Protein AF-A0AAX3SW99-F1 (afdb_monomer_lite)

Structure (mmCIF, N/CA/C/O backbone):
data_AF-A0AAX3SW99-F1
#
_entry.id   AF-A0AAX3SW99-F1
#
loop_
_atom_site.group_PDB
_atom_site.id
_atom_site.type_symbol
_atom_site.label_atom_id
_atom_site.label_alt_id
_atom_site.label_comp_id
_atom_site.label_asym_id
_atom_site.label_entity_id
_atom_site.label_seq_id
_atom_site.pdbx_PDB_ins_code
_atom_site.Cartn_x
_atom_site.Cartn_y
_atom_site.Cartn_z
_atom_site.occupancy
_atom_site.B_iso_or_equiv
_atom_site.auth_seq_id
_atom_site.auth_comp_id
_atom_site.auth_asym_id
_atom_site.auth_atom_id
_atom_site.pdbx_PDB_model_num
ATOM 1 N N . MET A 1 1 ? 24.870 7.276 -53.828 1.00 39.75 1 MET A N 1
ATOM 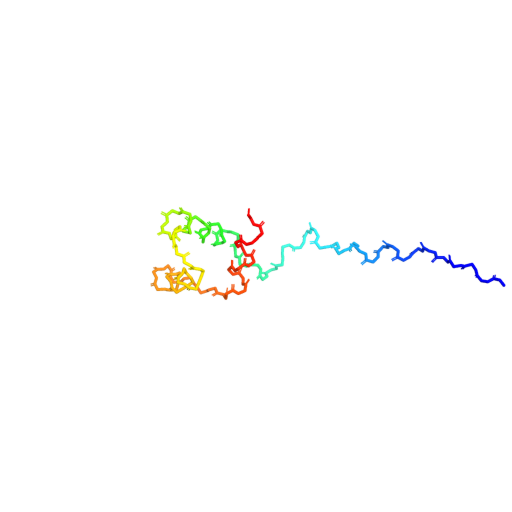2 C CA . MET A 1 1 ? 23.607 6.635 -53.410 1.00 39.75 1 MET A CA 1
ATOM 3 C C . MET A 1 1 ? 23.885 5.902 -52.106 1.00 39.75 1 MET A C 1
ATOM 5 O O . MET A 1 1 ? 24.527 4.864 -52.137 1.00 39.75 1 MET A O 1
ATOM 9 N N . LYS A 1 2 ? 23.575 6.521 -50.959 1.00 45.34 2 LYS A N 1
ATOM 10 C CA . LYS A 1 2 ? 23.778 5.915 -49.634 1.00 45.34 2 LYS A CA 1
ATOM 11 C C . LYS A 1 2 ? 22.446 5.315 -49.199 1.00 45.34 2 LYS A C 1
ATOM 13 O O . LYS A 1 2 ? 21.444 6.021 -49.165 1.00 45.34 2 LYS A O 1
ATOM 18 N N . ILE A 1 3 ? 22.455 4.006 -48.993 1.00 44.97 3 ILE A N 1
ATOM 19 C CA . ILE A 1 3 ? 21.302 3.193 -48.620 1.00 44.97 3 ILE A CA 1
ATOM 20 C C . ILE A 1 3 ? 21.061 3.446 -47.128 1.00 44.97 3 ILE A C 1
ATOM 22 O O . ILE A 1 3 ? 21.996 3.388 -46.333 1.00 44.97 3 ILE A O 1
ATOM 26 N N . TYR A 1 4 ? 19.839 3.832 -46.768 1.00 47.97 4 TYR A N 1
ATOM 27 C CA . TYR A 1 4 ? 19.431 4.016 -45.381 1.00 47.97 4 TYR A CA 1
ATOM 28 C C . TYR A 1 4 ? 19.280 2.634 -44.742 1.00 47.97 4 TYR A C 1
ATOM 30 O O . TYR A 1 4 ? 18.278 1.961 -44.971 1.00 47.97 4 TYR A O 1
ATOM 38 N N . ASP A 1 5 ? 20.270 2.215 -43.955 1.00 44.78 5 ASP A N 1
ATOM 39 C CA . ASP A 1 5 ? 20.164 1.009 -43.139 1.00 44.78 5 ASP A CA 1
ATOM 40 C C . ASP A 1 5 ? 19.224 1.271 -41.957 1.00 44.78 5 ASP A C 1
ATOM 42 O O . ASP A 1 5 ? 19.575 1.853 -40.929 1.00 44.78 5 ASP A O 1
ATOM 46 N N . THR A 1 6 ? 17.985 0.832 -42.133 1.00 51.34 6 THR A N 1
ATOM 47 C CA . THR A 1 6 ? 16.874 0.798 -41.177 1.00 51.34 6 THR A CA 1
ATOM 48 C C . THR A 1 6 ? 17.084 -0.258 -40.083 1.00 51.34 6 THR A C 1
ATOM 50 O O . THR A 1 6 ? 16.207 -1.071 -39.804 1.00 51.34 6 THR A O 1
ATOM 53 N N . GLN A 1 7 ? 18.252 -0.264 -39.434 1.00 50.41 7 GLN A N 1
ATOM 54 C CA . GLN A 1 7 ? 18.621 -1.282 -38.437 1.00 50.41 7 GLN A CA 1
ATOM 55 C C . GLN A 1 7 ? 18.974 -0.712 -37.055 1.00 50.41 7 GLN A C 1
ATOM 57 O O . GLN A 1 7 ? 19.781 -1.279 -36.327 1.00 50.41 7 GLN A O 1
ATOM 62 N N . ASN A 1 8 ? 18.335 0.385 -36.643 1.00 39.94 8 ASN A N 1
ATOM 63 C CA . ASN A 1 8 ? 18.384 0.869 -35.255 1.00 39.94 8 ASN A CA 1
ATOM 64 C C . ASN A 1 8 ? 17.069 0.646 -34.475 1.00 39.94 8 ASN A C 1
ATOM 66 O O . ASN A 1 8 ? 16.905 1.164 -33.370 1.00 39.94 8 ASN A O 1
ATOM 70 N N . MET A 1 9 ? 16.171 -0.216 -34.978 1.00 47.81 9 MET A N 1
ATOM 71 C CA . MET A 1 9 ? 14.986 -0.717 -34.252 1.00 47.81 9 MET A CA 1
ATOM 72 C C . MET A 1 9 ? 15.320 -1.611 -33.038 1.00 47.81 9 MET A C 1
ATOM 74 O O . MET A 1 9 ? 14.428 -2.176 -32.413 1.00 47.81 9 MET A O 1
ATOM 78 N N . THR A 1 10 ? 16.591 -1.743 -32.663 1.00 44.75 10 THR A N 1
ATOM 79 C CA . THR A 1 10 ? 17.042 -2.509 -31.492 1.00 44.75 10 THR A CA 1
ATOM 80 C C . THR A 1 10 ? 17.306 -1.642 -30.260 1.00 44.75 10 THR A C 1
ATOM 82 O O . THR A 1 10 ? 17.660 -2.172 -29.211 1.00 44.75 10 THR A O 1
ATOM 85 N N . SER A 1 11 ? 17.046 -0.329 -30.319 1.00 40.91 11 SER A N 1
ATOM 86 C CA . SER A 1 11 ? 17.171 0.560 -29.151 1.00 40.91 11 SER A CA 1
ATOM 87 C C . SER A 1 11 ? 15.973 0.508 -28.181 1.00 40.91 11 SER A C 1
ATOM 89 O O . SER A 1 11 ? 15.988 1.188 -27.159 1.00 40.91 11 SER A O 1
ATOM 91 N N . PHE A 1 12 ? 14.946 -0.303 -28.468 1.00 41.94 12 PHE A N 1
ATOM 92 C CA . PHE A 1 12 ? 13.763 -0.497 -27.609 1.00 41.94 12 PHE A CA 1
ATOM 93 C C . PHE A 1 12 ? 13.815 -1.761 -26.741 1.00 41.94 12 PHE A C 1
ATOM 95 O O . PHE A 1 12 ? 12.893 -2.035 -25.971 1.00 41.94 12 PHE A O 1
ATOM 102 N N . ALA A 1 13 ? 14.901 -2.529 -26.808 1.00 47.09 13 ALA A N 1
ATOM 103 C CA . ALA A 1 13 ? 15.163 -3.561 -25.820 1.00 47.09 13 ALA A CA 1
ATOM 104 C C . ALA A 1 13 ? 15.817 -2.905 -24.598 1.00 47.09 13 ALA A C 1
ATOM 106 O O . ALA A 1 13 ? 17.022 -3.022 -24.390 1.00 47.09 13 ALA A O 1
ATOM 107 N N . HIS A 1 14 ? 15.021 -2.232 -23.760 1.00 43.38 14 HIS A N 1
ATOM 108 C CA . HIS A 1 14 ? 15.410 -1.990 -22.369 1.00 43.38 14 HIS A CA 1
ATOM 109 C C . HIS A 1 14 ? 15.457 -3.354 -21.665 1.00 43.38 14 HIS A C 1
ATOM 111 O O . HIS A 1 14 ? 14.524 -3.785 -20.982 1.00 43.38 14 HIS A O 1
ATOM 117 N N . HIS A 1 15 ? 16.522 -4.104 -21.935 1.00 37.31 15 HIS A N 1
ATOM 118 C CA . HIS A 1 15 ? 16.755 -5.436 -21.416 1.00 37.31 15 HIS A CA 1
ATOM 119 C C . HIS A 1 15 ? 17.323 -5.317 -20.003 1.00 37.31 15 HIS A C 1
ATOM 121 O O . HIS A 1 15 ? 18.469 -5.643 -19.730 1.00 37.31 15 HIS A O 1
ATOM 127 N N . SER A 1 16 ? 16.466 -4.864 -19.094 1.00 41.88 16 SER A N 1
ATOM 128 C CA . SER A 1 16 ? 16.637 -5.017 -17.651 1.00 41.88 16 SER A CA 1
ATOM 129 C C . SER A 1 16 ? 15.549 -5.969 -17.148 1.00 41.88 16 SER A C 1
ATOM 131 O O . SER A 1 16 ? 14.770 -5.632 -16.265 1.00 41.88 16 SER A O 1
ATOM 133 N N . ARG A 1 17 ? 15.447 -7.158 -17.766 1.00 46.31 17 ARG A N 1
ATOM 134 C CA . ARG A 1 17 ? 14.491 -8.232 -17.407 1.00 46.31 17 ARG A CA 1
ATOM 135 C C . ARG A 1 17 ? 15.039 -9.228 -16.376 1.00 46.31 17 ARG A C 1
ATOM 137 O O . ARG A 1 17 ? 14.478 -10.301 -16.208 1.00 46.31 17 ARG A O 1
ATOM 144 N N . GLY A 1 18 ? 16.126 -8.900 -15.684 1.00 44.44 18 GLY A N 1
ATOM 145 C CA . GLY A 1 18 ? 16.757 -9.851 -14.762 1.00 44.44 18 GLY A CA 1
ATOM 146 C C . GLY A 1 18 ? 17.659 -9.237 -13.702 1.00 44.44 18 GLY A C 1
ATOM 147 O O . GLY A 1 18 ? 18.361 -9.967 -13.017 1.00 44.44 18 GLY A O 1
ATOM 148 N N . ILE A 1 19 ? 1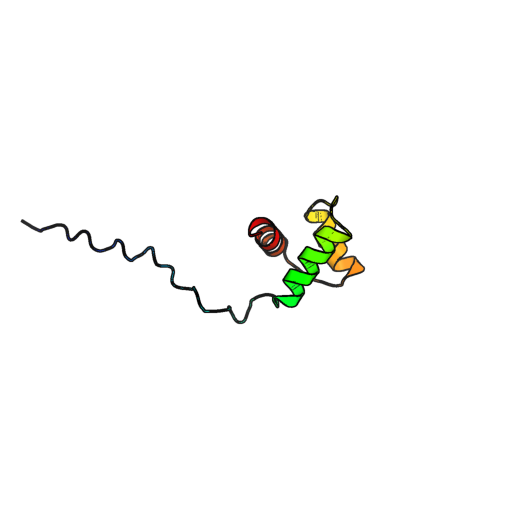7.647 -7.913 -13.544 1.00 40.62 19 ILE A N 1
ATOM 149 C CA . ILE A 1 19 ? 18.381 -7.259 -12.464 1.00 40.62 19 ILE A CA 1
ATOM 150 C C . ILE A 1 19 ? 17.333 -6.816 -11.453 1.00 40.62 19 ILE A C 1
ATOM 152 O O . ILE A 1 19 ? 16.735 -5.747 -11.580 1.00 40.62 19 ILE A O 1
ATOM 156 N N . THR A 1 20 ? 17.064 -7.650 -10.448 1.00 41.19 20 THR A N 1
ATOM 157 C CA . THR A 1 20 ? 16.492 -7.142 -9.201 1.00 41.19 20 THR A CA 1
ATOM 158 C C . THR A 1 20 ? 17.498 -6.138 -8.669 1.00 41.19 20 THR A C 1
ATOM 160 O O . THR A 1 20 ? 18.533 -6.519 -8.126 1.00 41.19 20 THR A O 1
ATOM 163 N N . ALA A 1 21 ? 17.243 -4.853 -8.924 1.00 42.06 21 ALA A N 1
ATOM 164 C CA . ALA A 1 21 ? 18.059 -3.777 -8.401 1.00 42.06 21 ALA A CA 1
ATOM 165 C C . ALA A 1 21 ? 18.266 -4.036 -6.906 1.00 42.06 21 ALA A C 1
ATOM 167 O O . ALA A 1 21 ? 17.296 -4.209 -6.175 1.00 42.06 21 ALA A O 1
ATOM 168 N N . TYR A 1 22 ? 19.517 -4.074 -6.456 1.00 41.41 22 TYR A N 1
ATOM 169 C CA . TYR A 1 22 ? 19.881 -4.264 -5.047 1.00 41.41 22 TYR A CA 1
ATOM 170 C C . TYR A 1 22 ? 19.153 -3.273 -4.105 1.00 41.41 22 TYR A C 1
ATOM 172 O O . TYR A 1 22 ? 18.955 -3.543 -2.928 1.00 41.41 22 TYR A O 1
ATOM 180 N N . ASN A 1 23 ? 18.669 -2.157 -4.665 1.00 49.94 23 ASN A N 1
ATOM 181 C CA . ASN A 1 23 ? 17.894 -1.105 -4.008 1.00 49.94 23 ASN A CA 1
ATOM 182 C C . ASN A 1 23 ? 16.362 -1.277 -4.089 1.00 49.94 23 ASN A C 1
ATOM 184 O O . ASN A 1 23 ? 15.630 -0.324 -3.814 1.00 49.94 23 ASN A O 1
ATOM 188 N N . LYS A 1 24 ? 15.836 -2.434 -4.514 1.00 54.28 24 LYS A N 1
ATOM 189 C CA . LYS A 1 24 ? 14.389 -2.684 -4.491 1.00 54.28 24 LYS A CA 1
ATOM 190 C C . LYS A 1 24 ? 13.956 -2.833 -3.034 1.00 54.28 24 LYS A C 1
ATOM 192 O O . LYS A 1 24 ? 14.517 -3.643 -2.298 1.00 54.28 24 LYS A O 1
ATOM 197 N N . THR A 1 25 ? 12.945 -2.070 -2.622 1.00 58.88 25 THR A N 1
ATOM 198 C CA . THR A 1 25 ? 12.176 -2.367 -1.410 1.00 58.88 25 THR A CA 1
ATOM 199 C C . THR A 1 25 ? 11.870 -3.863 -1.409 1.00 58.88 25 THR A C 1
ATOM 201 O O . THR A 1 25 ? 11.420 -4.383 -2.434 1.00 58.88 25 THR A O 1
ATOM 204 N N . LYS A 1 26 ? 12.208 -4.564 -0.316 1.00 70.88 26 LYS A N 1
ATOM 205 C CA . LYS A 1 26 ? 12.081 -6.025 -0.249 1.00 70.88 26 LYS A CA 1
ATOM 206 C C . LYS A 1 26 ? 10.682 -6.431 -0.735 1.00 70.88 26 LYS A C 1
ATOM 208 O O . LYS A 1 26 ? 9.718 -5.812 -0.278 1.00 70.88 26 LYS A O 1
ATOM 213 N N . PRO A 1 27 ? 10.554 -7.429 -1.627 1.00 73.69 27 PRO A N 1
ATOM 214 C CA . PRO A 1 27 ? 9.259 -7.826 -2.182 1.00 73.69 27 PRO A CA 1
ATOM 215 C C . PRO A 1 27 ? 8.242 -8.163 -1.083 1.00 73.69 27 PRO A C 1
ATOM 217 O O . PRO A 1 27 ? 7.095 -7.748 -1.177 1.00 73.69 27 PRO A O 1
ATOM 220 N N . GLU A 1 28 ? 8.702 -8.748 0.025 1.00 80.38 28 GLU A N 1
ATOM 221 C CA . GLU A 1 28 ? 7.906 -8.997 1.235 1.00 80.38 28 GLU A CA 1
ATOM 222 C C . GLU A 1 28 ? 7.243 -7.730 1.804 1.00 80.38 28 GLU A C 1
ATOM 224 O O . GLU A 1 28 ? 6.080 -7.748 2.196 1.00 80.38 28 GLU A O 1
ATOM 229 N N . ILE A 1 29 ? 7.958 -6.599 1.831 1.00 82.50 29 ILE A N 1
ATOM 230 C CA . ILE A 1 29 ? 7.418 -5.324 2.324 1.00 82.50 29 ILE A CA 1
ATOM 231 C C . ILE A 1 29 ? 6.373 -4.794 1.341 1.00 82.50 29 ILE A C 1
ATOM 233 O O . ILE A 1 29 ? 5.339 -4.284 1.761 1.00 82.50 29 ILE A O 1
ATOM 237 N N . CYS A 1 30 ? 6.621 -4.922 0.038 1.00 82.94 30 CYS A N 1
ATOM 238 C CA . CYS A 1 30 ? 5.671 -4.521 -0.996 1.00 82.94 30 CYS A CA 1
ATOM 239 C C . CYS A 1 30 ? 4.370 -5.332 -0.924 1.00 82.94 30 CYS A C 1
ATOM 241 O O . CYS A 1 30 ? 3.286 -4.751 -0.951 1.00 82.94 30 CYS A O 1
ATOM 243 N N . GLU A 1 31 ? 4.469 -6.651 -0.775 1.00 86.06 31 GLU A N 1
ATOM 244 C CA . GLU A 1 31 ? 3.317 -7.537 -0.586 1.00 86.06 31 GLU A CA 1
ATOM 245 C C . GLU A 1 31 ? 2.571 -7.220 0.711 1.00 86.06 31 GLU A C 1
ATOM 247 O O . GLU A 1 31 ? 1.345 -7.116 0.703 1.00 86.06 31 GLU A O 1
ATOM 252 N N . ASN A 1 32 ? 3.296 -6.968 1.805 1.00 89.44 32 ASN A N 1
ATOM 253 C CA . ASN A 1 32 ? 2.689 -6.561 3.068 1.00 89.44 32 ASN A CA 1
ATOM 254 C C . ASN A 1 32 ? 1.913 -5.241 2.927 1.00 89.44 32 ASN A C 1
ATOM 256 O O . ASN A 1 32 ? 0.769 -5.148 3.362 1.00 89.44 32 ASN A O 1
ATOM 260 N N . ILE A 1 33 ? 2.487 -4.234 2.258 1.00 89.00 33 ILE A N 1
ATOM 261 C CA . ILE A 1 33 ? 1.814 -2.955 1.978 1.00 89.00 33 ILE A CA 1
ATOM 262 C C . ILE A 1 33 ? 0.540 -3.178 1.150 1.00 89.00 33 ILE A C 1
ATOM 264 O O . ILE A 1 33 ? -0.506 -2.619 1.478 1.00 89.00 33 ILE A O 1
ATOM 268 N N . LEU A 1 34 ? 0.593 -4.008 0.105 1.00 88.62 34 LEU A N 1
ATOM 269 C CA . LEU A 1 34 ? -0.581 -4.317 -0.720 1.00 88.62 34 LEU A CA 1
ATOM 270 C C . LEU A 1 34 ? -1.671 -5.045 0.079 1.00 88.62 34 LEU A C 1
ATOM 272 O O . LEU A 1 34 ? -2.851 -4.720 -0.059 1.00 88.62 34 LEU A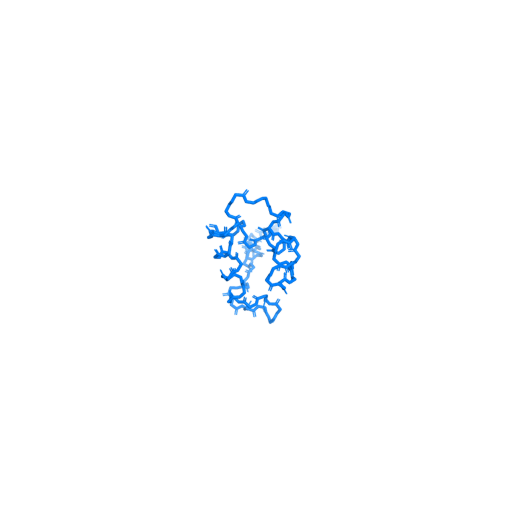 O 1
ATOM 276 N N . ASN A 1 35 ? -1.294 -5.991 0.939 1.00 90.94 35 ASN A N 1
ATOM 277 C CA . ASN A 1 35 ? -2.234 -6.694 1.809 1.00 90.94 35 ASN A CA 1
ATOM 278 C C . ASN A 1 35 ? -2.868 -5.757 2.836 1.00 90.94 35 ASN A C 1
ATOM 280 O O . ASN A 1 35 ? -4.084 -5.792 3.018 1.00 90.94 35 ASN A O 1
ATOM 284 N N . LEU A 1 36 ? -2.084 -4.879 3.464 1.00 91.12 36 LEU A N 1
ATOM 285 C CA . LEU A 1 36 ? -2.592 -3.861 4.386 1.00 91.12 36 LEU A CA 1
ATOM 286 C C . LEU A 1 36 ? -3.597 -2.940 3.696 1.00 91.12 36 LEU A C 1
ATOM 288 O O . LEU A 1 36 ? -4.652 -2.656 4.262 1.00 91.12 36 LEU A O 1
ATOM 292 N N . TYR A 1 37 ? -3.307 -2.519 2.463 1.00 91.38 37 TYR A N 1
ATOM 293 C CA . TYR A 1 37 ? -4.242 -1.714 1.689 1.00 91.38 37 TYR A CA 1
ATOM 294 C C . TYR A 1 37 ? -5.558 -2.457 1.452 1.00 91.38 37 TYR A C 1
ATOM 296 O O . TYR A 1 37 ? -6.615 -1.947 1.791 1.00 91.38 37 TYR A O 1
ATOM 304 N N . LYS A 1 38 ? -5.508 -3.701 0.967 1.00 89.88 38 LYS A N 1
ATOM 305 C CA . LYS A 1 38 ? -6.712 -4.484 0.641 1.00 89.88 38 LYS A CA 1
ATOM 306 C C . LYS A 1 38 ? -7.545 -4.893 1.859 1.00 89.88 38 LYS A C 1
ATOM 308 O O . LYS A 1 38 ? -8.752 -5.052 1.734 1.00 89.88 38 LYS A O 1
ATOM 313 N N . THR A 1 39 ? -6.914 -5.109 3.010 1.00 92.88 39 THR A N 1
ATOM 314 C CA . THR A 1 39 ? -7.587 -5.662 4.200 1.00 92.88 39 THR A CA 1
ATOM 315 C C . THR A 1 39 ? -8.019 -4.598 5.201 1.00 92.88 39 THR A C 1
ATOM 317 O O . THR A 1 39 ? -9.083 -4.723 5.798 1.00 92.88 39 THR A O 1
ATOM 320 N N . LYS A 1 40 ? -7.197 -3.563 5.406 1.00 91.69 40 LYS A N 1
ATOM 321 C CA . LYS A 1 40 ? -7.336 -2.614 6.521 1.00 91.69 40 LYS A CA 1
ATOM 322 C C . LYS A 1 40 ? -7.560 -1.175 6.063 1.00 91.69 40 LYS A C 1
ATOM 324 O O . LYS A 1 40 ? -8.169 -0.403 6.795 1.00 91.69 40 LYS A O 1
ATOM 329 N N . TYR A 1 41 ? -7.082 -0.814 4.873 1.00 92.62 41 TYR A N 1
ATOM 330 C CA . TYR A 1 41 ? -7.100 0.563 4.370 1.00 92.62 41 TYR A CA 1
ATOM 331 C C . TYR A 1 41 ? -7.746 0.682 2.982 1.00 92.62 41 TYR A C 1
ATOM 333 O O . TYR A 1 41 ? -7.378 1.563 2.211 1.00 92.62 41 TYR A O 1
ATOM 341 N N . ILE A 1 42 ? -8.701 -0.196 2.661 1.00 88.19 42 ILE A N 1
ATOM 342 C CA . ILE A 1 42 ? -9.260 -0.320 1.306 1.00 88.19 42 ILE A CA 1
ATOM 343 C C . ILE A 1 42 ? -9.971 0.958 0.846 1.00 88.19 42 ILE A C 1
ATOM 345 O O . ILE A 1 42 ? -9.840 1.356 -0.307 1.00 88.19 42 ILE A O 1
ATOM 349 N N . ASP A 1 43 ? -10.624 1.655 1.776 1.00 90.19 43 ASP A N 1
ATOM 350 C CA . ASP A 1 43 ? -11.352 2.901 1.511 1.00 90.19 43 ASP A CA 1
ATOM 351 C C . ASP A 1 43 ? -10.481 4.160 1.682 1.00 90.19 43 ASP A C 1
ATOM 353 O O . ASP A 1 43 ? -10.967 5.290 1.603 1.00 90.19 43 ASP A O 1
ATOM 357 N N . PHE A 1 44 ? -9.183 3.998 1.958 1.00 90.25 44 PHE A N 1
ATOM 358 C CA . PHE A 1 44 ? -8.288 5.122 2.216 1.00 90.25 44 PHE A CA 1
ATOM 359 C C . PHE A 1 44 ? -7.717 5.659 0.905 1.00 90.25 44 PHE A C 1
ATOM 361 O O . PHE A 1 44 ? -7.308 4.915 0.010 1.00 90.25 44 PHE A O 1
ATOM 368 N N . ASN A 1 45 ? -7.594 6.985 0.824 1.00 90.31 45 ASN A N 1
ATOM 369 C CA . ASN A 1 45 ? -6.808 7.609 -0.233 1.00 90.31 45 ASN A CA 1
ATOM 370 C C . ASN A 1 45 ? -5.304 7.312 -0.036 1.00 90.31 45 ASN A C 1
ATOM 372 O O . ASN A 1 45 ? -4.847 7.055 1.080 1.00 90.31 45 ASN A O 1
ATOM 376 N N . PHE A 1 46 ? -4.510 7.387 -1.107 1.00 88.25 46 PHE A N 1
ATOM 377 C CA . PHE A 1 46 ? -3.085 7.028 -1.060 1.00 88.25 46 PHE A CA 1
ATOM 378 C C . PHE A 1 46 ? -2.241 7.907 -0.128 1.00 88.25 46 PHE A C 1
ATOM 380 O O . PHE A 1 46 ? -1.258 7.431 0.440 1.00 88.25 46 PHE A O 1
ATOM 387 N N . ILE A 1 47 ? -2.616 9.176 0.054 1.00 91.19 47 ILE A N 1
ATOM 388 C CA . ILE A 1 47 ? -1.930 10.085 0.982 1.00 91.19 47 ILE A CA 1
ATOM 389 C C . ILE A 1 47 ? -2.160 9.604 2.417 1.00 91.19 47 ILE A C 1
ATOM 391 O O . ILE A 1 47 ? -1.205 9.406 3.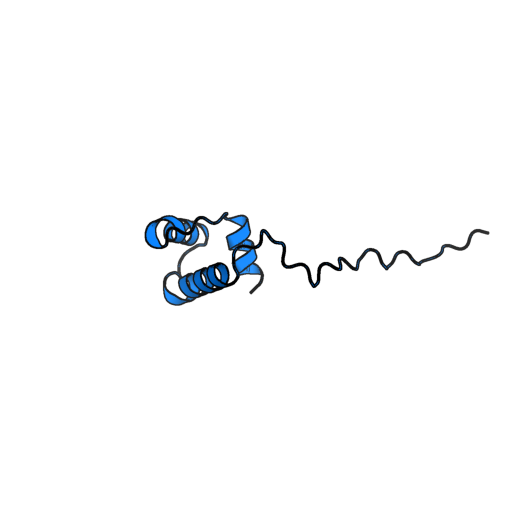163 1.00 91.19 47 ILE A O 1
ATOM 395 N N . HIS A 1 48 ? -3.412 9.327 2.764 1.00 91.81 48 HIS A N 1
ATOM 396 C CA . HIS A 1 48 ? -3.808 8.896 4.093 1.00 91.81 48 HIS A CA 1
ATOM 397 C C . HIS A 1 48 ? -3.302 7.487 4.406 1.00 91.81 48 HIS A C 1
ATOM 399 O O . HIS A 1 48 ? -2.841 7.211 5.512 1.00 91.81 48 HIS A O 1
ATOM 405 N N . PHE A 1 49 ? -3.286 6.601 3.410 1.00 92.75 49 PHE A N 1
ATOM 406 C CA . PHE A 1 49 ? -2.663 5.291 3.541 1.00 92.75 49 PHE A CA 1
ATOM 407 C C . PHE A 1 49 ? -1.161 5.403 3.841 1.00 92.75 49 PHE A C 1
ATOM 409 O O . PHE A 1 49 ? -0.668 4.753 4.762 1.00 92.75 49 PHE A O 1
ATOM 416 N N . LYS A 1 50 ? -0.433 6.281 3.137 1.00 92.19 50 LYS A N 1
ATOM 417 C CA . LYS A 1 50 ? 0.991 6.541 3.405 1.00 92.19 50 LYS A CA 1
ATOM 418 C C . LYS A 1 50 ? 1.230 7.034 4.835 1.00 92.19 50 LYS A C 1
ATOM 420 O O . LYS A 1 50 ? 2.187 6.593 5.466 1.00 92.19 50 LYS A O 1
ATOM 425 N N . GLU A 1 51 ? 0.392 7.933 5.346 1.00 92.94 51 GLU A N 1
ATOM 426 C CA . GLU A 1 51 ? 0.484 8.399 6.738 1.00 92.94 51 GLU A CA 1
ATOM 427 C C . GLU A 1 51 ? 0.288 7.237 7.717 1.00 92.94 51 GLU A C 1
ATOM 429 O O . GLU A 1 51 ? 1.116 7.027 8.604 1.00 92.94 51 GLU A O 1
ATOM 434 N N . LYS A 1 52 ? -0.733 6.401 7.493 1.00 92.75 52 LYS A N 1
ATOM 435 C CA . LYS A 1 52 ? -1.019 5.239 8.347 1.00 92.75 52 LYS A CA 1
ATOM 436 C C . LYS A 1 52 ? 0.066 4.169 8.311 1.00 92.75 52 LYS A C 1
ATOM 438 O O . LYS A 1 52 ? 0.303 3.539 9.341 1.00 92.75 52 LYS A O 1
ATOM 443 N N . LEU A 1 53 ? 0.755 3.993 7.183 1.00 91.56 53 LEU A N 1
ATOM 444 C CA . LEU A 1 53 ? 1.926 3.115 7.090 1.00 91.56 53 LEU A CA 1
ATOM 445 C C . LEU A 1 53 ? 3.064 3.580 8.004 1.00 91.56 53 LEU A C 1
ATOM 447 O O . LEU A 1 53 ? 3.726 2.749 8.622 1.00 91.56 53 LEU A O 1
ATOM 451 N N . ILE A 1 54 ? 3.283 4.891 8.124 1.00 90.50 54 ILE A N 1
ATOM 452 C CA . ILE A 1 54 ? 4.329 5.448 8.990 1.00 90.50 54 ILE A CA 1
ATOM 453 C C . ILE A 1 54 ? 3.899 5.382 10.461 1.00 90.50 54 ILE A C 1
ATOM 455 O O . ILE A 1 54 ? 4.696 4.976 11.304 1.00 90.50 54 ILE A O 1
ATOM 459 N N . GLU A 1 55 ? 2.653 5.749 10.767 1.00 91.56 55 GLU A N 1
ATOM 460 C CA . GLU A 1 55 ? 2.130 5.813 12.139 1.00 91.56 55 GLU A CA 1
ATOM 461 C C . GLU A 1 55 ? 1.962 4.431 12.784 1.00 91.56 55 GLU A C 1
ATOM 463 O O . GLU A 1 55 ? 2.422 4.216 13.904 1.00 91.56 55 GLU A O 1
ATOM 468 N N . ASN A 1 56 ? 1.311 3.494 12.087 1.00 92.00 56 ASN A N 1
ATOM 469 C CA . ASN A 1 56 ? 0.921 2.206 12.669 1.00 92.00 56 ASN A CA 1
ATOM 470 C C . ASN A 1 56 ? 1.945 1.109 12.391 1.00 92.00 56 ASN A C 1
ATOM 472 O O . ASN A 1 56 ? 2.277 0.328 13.276 1.00 92.00 56 ASN A O 1
ATOM 476 N N . GLU A 1 57 ? 2.447 1.059 11.158 1.00 87.50 57 GLU A N 1
ATOM 477 C CA . GLU A 1 57 ? 3.281 -0.049 10.682 1.00 87.50 57 GLU A CA 1
ATOM 478 C C . GLU A 1 57 ? 4.780 0.312 10.709 1.00 87.50 57 GLU A C 1
ATOM 480 O O . GLU A 1 57 ? 5.637 -0.541 10.489 1.00 87.50 57 GLU A O 1
ATOM 485 N N . LYS A 1 58 ? 5.118 1.582 10.997 1.00 88.44 58 LYS A N 1
ATOM 486 C CA . LYS A 1 58 ? 6.485 2.143 10.974 1.00 88.44 58 LYS A CA 1
ATOM 487 C C . LYS A 1 58 ? 7.209 1.932 9.637 1.00 88.44 58 LYS A C 1
ATOM 489 O O . LYS A 1 58 ? 8.440 1.919 9.574 1.00 88.44 58 LYS A O 1
ATOM 494 N N . ILE A 1 59 ? 6.451 1.812 8.548 1.00 86.38 59 ILE A N 1
ATOM 495 C CA . ILE A 1 59 ? 6.964 1.630 7.191 1.00 86.38 59 ILE A CA 1
ATOM 496 C C . ILE A 1 59 ? 7.127 3.004 6.543 1.00 86.38 59 ILE A C 1
ATOM 498 O O . ILE A 1 59 ? 6.158 3.676 6.191 1.00 86.38 59 ILE A O 1
ATOM 502 N N . LYS A 1 60 ? 8.380 3.421 6.340 1.00 86.94 60 LYS A N 1
ATOM 503 C CA . LYS A 1 60 ? 8.696 4.663 5.628 1.00 86.94 60 LYS A CA 1
ATOM 504 C C . LYS A 1 60 ? 8.821 4.397 4.130 1.00 86.94 60 LYS A C 1
ATOM 506 O O . LYS A 1 60 ? 9.809 3.826 3.678 1.00 86.94 60 LYS A O 1
ATOM 511 N N . ILE A 1 61 ? 7.842 4.865 3.359 1.00 85.12 61 ILE A N 1
ATOM 512 C CA .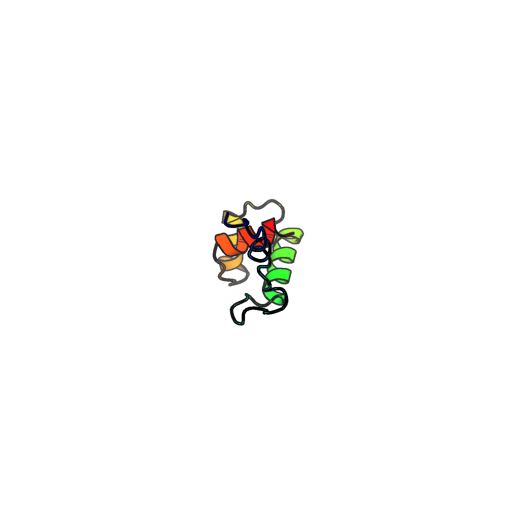 ILE A 1 61 ? 7.835 4.776 1.895 1.00 85.12 61 ILE A CA 1
ATOM 513 C C . ILE A 1 61 ? 7.569 6.146 1.265 1.00 85.12 61 ILE A C 1
ATOM 515 O O . ILE A 1 61 ? 6.832 6.976 1.807 1.00 85.12 61 ILE A O 1
ATOM 519 N N . SER A 1 62 ? 8.202 6.421 0.123 1.00 86.69 62 SER A N 1
ATOM 520 C CA . SER A 1 62 ? 7.910 7.634 -0.641 1.00 86.69 62 SER A CA 1
ATOM 521 C C . SER A 1 62 ? 6.588 7.479 -1.395 1.00 86.69 62 SER A C 1
ATOM 523 O O . SER A 1 62 ? 6.185 6.376 -1.762 1.00 86.69 62 SER A O 1
ATOM 525 N N . TYR A 1 63 ? 5.911 8.601 -1.646 1.00 87.88 63 TYR A N 1
ATOM 526 C CA . TYR A 1 63 ? 4.625 8.582 -2.343 1.00 87.88 63 TYR A CA 1
ATOM 527 C C . TYR A 1 63 ? 4.753 8.012 -3.762 1.00 87.88 63 TYR A C 1
ATOM 529 O O . TYR A 1 63 ? 3.939 7.193 -4.162 1.00 87.88 63 TYR A O 1
ATOM 537 N N . SER A 1 64 ? 5.813 8.368 -4.493 1.00 85.88 64 SER A N 1
ATOM 538 C CA . SER A 1 64 ? 6.048 7.870 -5.852 1.00 85.88 64 SER A CA 1
ATOM 539 C C . SER A 1 64 ? 6.225 6.350 -5.899 1.00 85.88 64 SER A C 1
ATOM 541 O O . SER A 1 64 ? 5.723 5.706 -6.812 1.00 85.88 64 SER A O 1
ATOM 543 N N . VAL A 1 65 ? 6.906 5.760 -4.908 1.00 85.38 65 VAL A N 1
ATOM 544 C CA . VAL A 1 65 ? 7.069 4.299 -4.835 1.00 85.38 65 VAL A CA 1
ATOM 545 C C . VAL A 1 65 ? 5.739 3.632 -4.495 1.00 85.38 65 VAL A C 1
ATOM 547 O O . VAL A 1 65 ? 5.399 2.638 -5.126 1.00 85.38 65 VAL A O 1
ATOM 550 N N . LEU A 1 66 ? 4.972 4.192 -3.554 1.00 87.44 66 LEU A N 1
ATOM 551 C CA . LEU A 1 66 ? 3.636 3.696 -3.217 1.00 87.44 66 LEU A CA 1
ATOM 552 C C . LEU A 1 66 ? 2.691 3.739 -4.428 1.00 87.44 66 LEU A C 1
ATOM 554 O O . LEU A 1 66 ? 2.028 2.752 -4.726 1.00 87.44 66 LEU A O 1
ATOM 558 N N . TYR A 1 67 ? 2.677 4.860 -5.149 1.00 88.06 67 TYR A N 1
ATOM 559 C CA . TYR A 1 67 ? 1.862 5.037 -6.346 1.00 88.06 67 TYR A CA 1
ATOM 560 C C . TYR A 1 67 ? 2.248 4.042 -7.443 1.00 88.06 67 TYR A C 1
ATOM 562 O O . TYR A 1 67 ? 1.383 3.364 -7.987 1.00 88.06 67 TYR A O 1
ATOM 570 N N . ASN A 1 68 ? 3.546 3.884 -7.718 1.00 84.94 68 ASN A N 1
ATOM 571 C CA . ASN A 1 68 ? 4.020 2.890 -8.679 1.00 84.94 68 ASN A CA 1
ATOM 572 C C . ASN A 1 68 ? 3.639 1.467 -8.250 1.00 84.94 68 ASN A C 1
ATOM 574 O O . ASN A 1 68 ? 3.193 0.687 -9.081 1.00 84.94 68 ASN A O 1
ATOM 578 N N . LEU A 1 69 ? 3.774 1.136 -6.962 1.00 84.44 69 LEU A N 1
ATOM 579 C CA . LEU A 1 69 ? 3.425 -0.180 -6.425 1.00 84.44 69 LEU A CA 1
ATOM 580 C C . LEU A 1 69 ? 1.939 -0.513 -6.616 1.00 84.44 69 LEU A C 1
ATOM 582 O O . LEU A 1 69 ? 1.607 -1.656 -6.912 1.00 84.44 69 LEU A O 1
ATOM 586 N N . MET A 1 70 ? 1.064 0.479 -6.452 1.00 82.00 70 MET A N 1
ATOM 587 C CA . MET A 1 70 ? -0.383 0.326 -6.622 1.00 82.00 70 MET A CA 1
ATOM 588 C C . MET A 1 70 ? -0.837 0.406 -8.079 1.00 82.00 70 MET A C 1
ATOM 590 O O . MET A 1 70 ? -1.834 -0.206 -8.419 1.00 82.00 70 MET A O 1
ATOM 594 N N . SER A 1 71 ? -0.128 1.147 -8.933 1.00 78.81 71 SER A N 1
ATOM 595 C CA . SER A 1 71 ? -0.479 1.309 -10.350 1.00 78.81 71 SER A CA 1
ATOM 596 C C . SER A 1 71 ? 0.018 0.165 -11.240 1.00 78.81 71 SER A C 1
ATOM 598 O O . SER A 1 71 ? -0.448 0.041 -12.369 1.00 78.81 71 SER A O 1
ATOM 600 N N . LEU A 1 72 ? 1.003 -0.616 -10.787 1.00 65.94 72 LEU A N 1
ATOM 601 C CA . LEU A 1 72 ? 1.566 -1.759 -11.518 1.00 65.94 72 LEU A CA 1
ATOM 602 C C . LEU A 1 72 ? 0.777 -3.066 -11.323 1.00 65.94 72 LEU A C 1
ATOM 604 O O . LEU A 1 72 ? 1.152 -4.072 -11.925 1.00 65.94 72 LEU A O 1
ATOM 608 N N . ASN A 1 73 ? -0.263 -3.065 -10.485 1.00 53.25 73 ASN A N 1
ATOM 609 C CA . ASN A 1 73 ? -1.049 -4.238 -10.092 1.00 53.25 73 ASN A CA 1
ATOM 610 C C . ASN A 1 73 ? -2.535 -3.992 -10.360 1.00 53.25 73 ASN A C 1
ATOM 612 O O . ASN A 1 73 ? -3.223 -4.952 -10.762 1.00 53.25 73 ASN A O 1
#

Secondary structure (DSSP, 8-state):
--------TTTT----SS---TTS--HHHHHHHHHHHHHHSTT--HHHHHHHHHHTS-----HHHHHHHHHT-

pLDDT: mean 72.39, std 20.76, range [37.31, 92.94]

Radius of gyration: 19.47 Å; chains: 1; bounding box: 35×20×66 Å

Sequence (73 aa):
MKIYDTQNMTSFAHHSRGI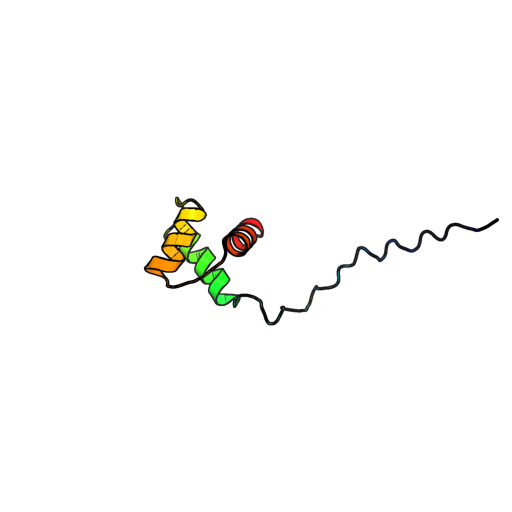TAYNKTKPEICENILNLYKTKYIDFNFIHFKEKLIENEKIKISYSVLYNLMSLN

Organism: Spiroplasma citri (NCBI:txid2133)

Foldseek 3Di:
DDDPPPPPPPPPCPPPPPDPDPPDDPVVVLVVLVCCCVPPVVVPDLVVSQVCCCVPVVDHDDSVVSCCSVVVD